Protein AF-A0A7W0MJY7-F1 (afdb_monomer_lite)

Foldseek 3Di:
DFQWDWFFWPDPVRDTDIDRQVVLQVPACVCVVPPPDPPDDDQWGWAQDPVDRPTITIDGPVNVVVSVVVCPDD

Sequence (74 aa):
MGQIIKVRCNGTIKHVTEVDVDNAMREDPIARQTNLSSSSVPERIVLRCRECADGRVIVTRAMIEQARQQNPSR

pLDDT: mean 73.93, std 14.63, range [44.16, 89.25]

Structure (mmCIF, N/CA/C/O backbone):
data_AF-A0A7W0MJY7-F1
#
_entry.id   AF-A0A7W0MJY7-F1
#
loop_
_atom_site.group_PDB
_atom_site.id
_atom_site.type_symbol
_atom_site.label_atom_id
_atom_site.label_alt_id
_atom_site.label_comp_id
_atom_site.label_asym_id
_atom_site.label_entity_id
_atom_site.label_seq_id
_atom_site.pdbx_PDB_ins_code
_atom_site.Cartn_x
_atom_site.Cartn_y
_atom_site.Cartn_z
_atom_site.occupancy
_atom_site.B_iso_or_equiv
_atom_site.auth_seq_id
_atom_site.auth_comp_id
_atom_site.auth_asym_id
_atom_site.auth_atom_id
_atom_site.pdbx_PDB_model_num
ATOM 1 N N . MET A 1 1 ? -11.754 15.653 0.630 1.00 49.81 1 MET A N 1
ATOM 2 C CA . MET A 1 1 ? -10.316 15.609 0.300 1.00 49.81 1 MET A CA 1
ATOM 3 C C . MET A 1 1 ? -9.820 14.241 0.722 1.00 49.81 1 MET A C 1
ATOM 5 O O . MET A 1 1 ? -9.994 13.903 1.886 1.00 49.81 1 MET A O 1
ATOM 9 N N . GLY A 1 2 ? -9.363 13.425 -0.227 1.00 62.12 2 GLY A N 1
ATOM 10 C CA . GLY A 1 2 ? -8.831 12.094 0.062 1.00 62.12 2 GLY A CA 1
ATOM 11 C C . GLY A 1 2 ? -7.452 12.182 0.713 1.00 62.12 2 GLY A C 1
ATOM 12 O O . GLY A 1 2 ? -6.790 13.221 0.663 1.00 62.12 2 GLY A O 1
ATOM 13 N N . GLN A 1 3 ? -7.050 11.116 1.398 1.00 78.38 3 GLN A N 1
ATOM 14 C CA . GLN A 1 3 ? -5.734 11.039 2.025 1.00 78.38 3 GLN A CA 1
ATOM 15 C C . GLN A 1 3 ? -4.749 10.441 1.032 1.00 78.38 3 GLN A C 1
ATOM 17 O O . GLN A 1 3 ? -4.857 9.265 0.692 1.00 78.38 3 GLN A O 1
ATOM 22 N N . ILE A 1 4 ? -3.790 11.248 0.584 1.00 85.00 4 ILE A N 1
ATOM 23 C CA . ILE A 1 4 ? -2.764 10.820 -0.364 1.00 85.00 4 ILE A CA 1
ATOM 24 C C . ILE A 1 4 ? -1.510 10.435 0.414 1.00 85.00 4 ILE A C 1
ATOM 26 O O . ILE A 1 4 ? -0.958 11.244 1.160 1.00 85.00 4 ILE A O 1
ATOM 30 N N . ILE A 1 5 ? -1.040 9.207 0.216 1.00 85.94 5 ILE A N 1
ATOM 31 C CA . ILE A 1 5 ? 0.225 8.718 0.765 1.00 85.94 5 ILE A CA 1
ATOM 32 C C . ILE A 1 5 ? 1.204 8.373 -0.351 1.00 85.94 5 ILE A C 1
ATOM 34 O O . ILE A 1 5 ? 0.818 7.937 -1.434 1.00 85.94 5 ILE A O 1
ATOM 38 N N . LYS A 1 6 ? 2.496 8.530 -0.068 1.00 87.44 6 LYS A N 1
ATOM 39 C CA . LYS A 1 6 ? 3.581 8.124 -0.967 1.00 87.44 6 LYS A CA 1
ATOM 40 C C . LYS A 1 6 ? 4.086 6.754 -0.551 1.00 87.44 6 LYS A C 1
ATOM 42 O O . LYS A 1 6 ? 4.622 6.600 0.544 1.00 87.44 6 LYS A O 1
ATOM 47 N N . VAL A 1 7 ? 3.929 5.766 -1.424 1.00 87.31 7 VAL A N 1
ATOM 48 C CA . VAL A 1 7 ? 4.326 4.380 -1.155 1.00 87.31 7 VAL A CA 1
ATOM 49 C C . VAL A 1 7 ? 5.266 3.900 -2.243 1.00 87.31 7 VAL A C 1
ATOM 51 O O . VAL A 1 7 ? 5.025 4.102 -3.431 1.00 87.31 7 VAL A O 1
ATOM 54 N N . ARG A 1 8 ? 6.360 3.261 -1.831 1.00 89.25 8 ARG A N 1
ATOM 55 C CA . ARG A 1 8 ? 7.299 2.651 -2.771 1.00 89.25 8 ARG A CA 1
ATOM 56 C C . ARG A 1 8 ? 6.737 1.333 -3.278 1.00 89.25 8 ARG A C 1
ATOM 58 O O . ARG A 1 8 ? 6.261 0.519 -2.489 1.00 89.25 8 ARG A O 1
ATOM 65 N N . CYS A 1 9 ? 6.801 1.113 -4.585 1.00 88.81 9 CYS A N 1
ATOM 66 C CA . CYS A 1 9 ? 6.463 -0.184 -5.141 1.00 88.81 9 CYS A CA 1
ATOM 67 C C . CYS A 1 9 ? 7.537 -1.221 -4.776 1.00 88.81 9 CYS A C 1
ATOM 69 O O . CYS A 1 9 ? 8.701 -0.892 -4.549 1.00 88.81 9 CYS A O 1
ATOM 71 N N . ASN A 1 10 ? 7.146 -2.491 -4.760 1.00 86.00 10 ASN A N 1
ATOM 72 C CA . ASN A 1 10 ? 8.048 -3.619 -4.526 1.00 86.00 10 ASN A CA 1
ATOM 73 C C . ASN A 1 10 ? 8.793 -4.082 -5.788 1.00 86.00 10 ASN A C 1
ATOM 75 O O . ASN A 1 10 ? 9.422 -5.134 -5.765 1.00 86.00 10 ASN A O 1
ATOM 79 N N . GLY A 1 11 ? 8.721 -3.327 -6.889 1.00 83.38 11 GLY A N 1
ATOM 80 C CA . GLY A 1 11 ? 9.508 -3.620 -8.088 1.00 83.38 11 GLY A CA 1
ATOM 81 C C . GLY A 1 11 ? 10.992 -3.306 -7.884 1.00 83.38 11 GLY A C 1
ATOM 82 O O . GLY A 1 11 ? 11.360 -2.575 -6.965 1.00 83.38 11 GLY A O 1
ATOM 83 N N . THR A 1 12 ? 11.847 -3.793 -8.783 1.00 82.56 12 THR A N 1
ATOM 84 C CA . THR A 1 12 ? 13.315 -3.646 -8.705 1.00 82.56 12 THR A CA 1
ATOM 85 C C . THR A 1 12 ? 13.775 -2.191 -8.562 1.00 82.56 12 THR A C 1
ATOM 87 O O . THR A 1 12 ? 14.716 -1.903 -7.831 1.00 82.56 12 THR A O 1
ATOM 90 N N . ILE A 1 13 ? 13.069 -1.266 -9.219 1.00 84.75 13 ILE A N 1
ATOM 91 C CA . ILE A 1 13 ? 13.384 0.172 -9.235 1.00 84.75 13 ILE A CA 1
ATOM 92 C C . ILE A 1 13 ? 12.785 0.908 -8.016 1.00 84.75 13 ILE A C 1
ATOM 94 O O . ILE A 1 13 ? 13.227 1.998 -7.667 1.00 84.75 13 ILE A O 1
ATOM 98 N N . LYS A 1 14 ? 11.816 0.300 -7.312 1.00 85.69 14 LYS A N 1
ATOM 99 C CA . LYS A 1 14 ? 11.140 0.863 -6.127 1.00 85.69 14 LYS A CA 1
ATOM 100 C C . LYS A 1 14 ? 10.581 2.282 -6.324 1.00 85.69 14 LYS A C 1
ATOM 102 O O . LYS A 1 14 ? 10.795 3.167 -5.494 1.00 85.69 14 LYS A O 1
ATOM 107 N N . HIS A 1 15 ? 9.832 2.477 -7.407 1.00 87.50 15 HIS A N 1
ATOM 108 C CA . HIS A 1 15 ? 9.145 3.726 -7.745 1.00 87.50 15 HIS A CA 1
ATOM 109 C C . HIS A 1 15 ? 8.275 4.259 -6.607 1.00 87.50 15 HIS A C 1
ATOM 111 O O . HIS A 1 15 ? 7.600 3.489 -5.921 1.00 87.50 15 HIS A O 1
ATOM 117 N N . VAL A 1 16 ? 8.251 5.580 -6.434 1.00 88.69 16 VAL A N 1
ATOM 118 C CA . VAL A 1 16 ? 7.386 6.244 -5.456 1.00 88.69 16 VAL A CA 1
ATOM 119 C C . VAL A 1 16 ? 6.048 6.528 -6.123 1.00 88.69 16 VAL A C 1
ATOM 121 O O . VAL A 1 16 ? 5.954 7.371 -7.003 1.00 88.69 16 VAL A O 1
ATOM 124 N N . THR A 1 17 ? 5.000 5.827 -5.698 1.00 85.31 17 THR A N 1
ATOM 125 C CA . THR A 1 17 ? 3.642 6.025 -6.207 1.00 85.31 17 THR A CA 1
ATOM 126 C C . THR A 1 17 ? 2.800 6.768 -5.178 1.00 85.31 17 THR A C 1
ATOM 128 O O . THR A 1 17 ? 2.756 6.398 -4.003 1.00 85.31 17 THR A O 1
ATOM 131 N N . GLU A 1 18 ? 2.117 7.813 -5.631 1.00 87.56 18 GLU A N 1
ATOM 132 C CA . GLU A 1 18 ? 1.098 8.509 -4.852 1.00 87.56 18 GLU A CA 1
ATOM 133 C C . GLU A 1 18 ? -0.208 7.719 -4.913 1.00 87.56 18 GLU A C 1
ATOM 135 O O . GLU A 1 18 ? -0.752 7.459 -5.989 1.00 87.56 18 GLU A O 1
ATOM 140 N N . VAL A 1 19 ? -0.689 7.299 -3.748 1.00 84.50 19 VAL A N 1
ATOM 141 C CA . VAL A 1 19 ? -1.915 6.522 -3.596 1.00 84.50 19 VAL A CA 1
ATOM 142 C C . VAL A 1 19 ? -2.906 7.339 -2.791 1.00 84.50 19 VAL A C 1
ATOM 144 O O . VAL A 1 19 ? -2.639 7.675 -1.638 1.00 84.50 19 VAL A O 1
ATOM 147 N N . ASP A 1 20 ? -4.062 7.618 -3.389 1.00 86.00 20 ASP A N 1
ATOM 148 C CA . ASP A 1 20 ? -5.213 8.120 -2.649 1.00 86.00 20 ASP A CA 1
ATOM 149 C C . ASP A 1 20 ? -5.879 6.950 -1.927 1.00 86.00 20 ASP A C 1
ATOM 151 O O . ASP A 1 20 ? -6.424 6.041 -2.552 1.00 86.00 20 ASP A O 1
ATOM 155 N N . VAL A 1 21 ? -5.777 6.945 -0.605 1.00 79.38 21 VAL A N 1
ATOM 156 C CA . VAL A 1 21 ? -6.238 5.848 0.244 1.00 79.38 21 VAL A CA 1
ATOM 157 C C . VAL A 1 21 ? -7.762 5.728 0.232 1.00 79.38 21 VAL A C 1
ATOM 159 O O . VAL A 1 21 ? -8.274 4.611 0.261 1.00 79.38 21 VAL A O 1
ATOM 162 N N . ASP A 1 22 ? -8.486 6.850 0.160 1.00 78.62 22 ASP A N 1
ATOM 163 C CA . ASP A 1 22 ? -9.957 6.857 0.158 1.00 78.62 22 ASP A CA 1
ATOM 164 C C . ASP A 1 22 ? -10.490 6.235 -1.135 1.00 78.62 22 ASP A C 1
ATOM 166 O O . ASP A 1 22 ? -11.373 5.379 -1.113 1.00 78.62 22 ASP A O 1
ATOM 170 N N . ASN A 1 23 ? -9.890 6.606 -2.265 1.00 81.44 23 ASN A N 1
ATOM 171 C CA . ASN A 1 23 ? -10.222 6.043 -3.561 1.00 81.44 23 ASN A CA 1
ATOM 172 C C . ASN A 1 23 ? -9.747 4.586 -3.685 1.00 81.44 23 ASN A C 1
ATOM 174 O O . ASN A 1 23 ? -10.507 3.725 -4.117 1.00 81.44 23 ASN A O 1
ATOM 178 N N . ALA A 1 24 ? -8.536 4.270 -3.219 1.00 78.50 24 ALA A N 1
ATOM 179 C CA . ALA A 1 24 ? -8.006 2.908 -3.247 1.00 78.50 24 ALA A CA 1
ATOM 180 C C . ALA A 1 24 ? -8.848 1.928 -2.413 1.00 78.50 24 ALA A C 1
ATOM 182 O O . ALA A 1 24 ? -9.022 0.783 -2.817 1.00 78.50 24 ALA A O 1
ATOM 183 N N . MET A 1 25 ? -9.419 2.371 -1.286 1.00 73.12 25 MET A N 1
ATOM 184 C CA . MET A 1 25 ? -10.383 1.582 -0.509 1.00 73.12 25 MET A CA 1
ATOM 185 C C . MET A 1 25 ? -11.679 1.298 -1.274 1.00 73.12 25 MET A C 1
ATOM 187 O O . MET A 1 25 ? -12.252 0.225 -1.110 1.00 73.12 25 MET A O 1
ATOM 191 N N . ARG A 1 26 ? -12.156 2.249 -2.087 1.00 68.50 26 ARG A N 1
ATOM 192 C CA . ARG A 1 26 ? -13.379 2.089 -2.895 1.00 68.50 26 ARG A CA 1
ATOM 193 C C . ARG A 1 26 ? -13.164 1.189 -4.108 1.00 68.50 26 ARG A C 1
ATOM 195 O O . ARG A 1 26 ? -14.090 0.495 -4.518 1.00 68.50 26 ARG A O 1
ATOM 202 N N . GLU A 1 27 ? -11.969 1.231 -4.692 1.00 63.66 27 GLU A N 1
ATOM 203 C CA . GLU A 1 27 ? -11.619 0.474 -5.896 1.00 63.66 27 GLU A CA 1
ATOM 204 C C . GLU A 1 27 ? -11.123 -0.952 -5.605 1.00 63.66 27 GLU A C 1
ATOM 206 O O . GLU A 1 27 ? -11.027 -1.753 -6.536 1.00 63.66 27 GLU A O 1
ATOM 211 N N . ASP A 1 28 ? -10.824 -1.300 -4.348 1.00 61.31 28 ASP A N 1
ATOM 212 C CA . ASP A 1 28 ? -10.274 -2.612 -4.005 1.00 61.31 28 ASP A CA 1
ATOM 213 C C . ASP A 1 28 ? -11.290 -3.758 -4.259 1.00 61.31 28 ASP A C 1
ATOM 215 O O . ASP A 1 28 ? -12.353 -3.824 -3.633 1.00 61.31 28 ASP A O 1
ATOM 219 N N . PRO A 1 29 ? -10.988 -4.706 -5.168 1.00 52.91 29 PRO A N 1
ATOM 220 C CA . PRO A 1 29 ? -11.886 -5.815 -5.483 1.00 52.91 29 PRO A CA 1
ATOM 221 C C . PRO A 1 29 ? -11.873 -6.931 -4.420 1.00 52.91 29 PRO A C 1
ATOM 223 O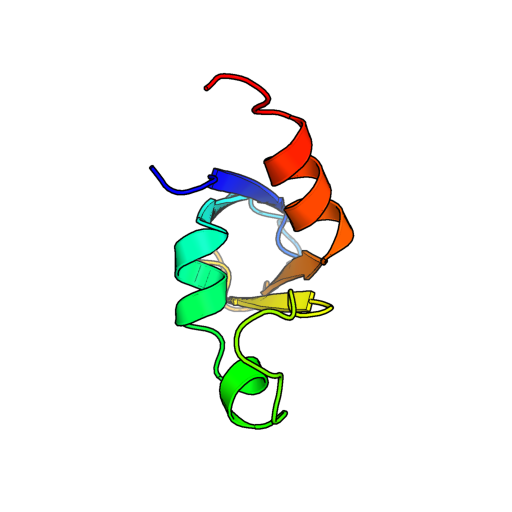 O . PRO A 1 29 ? -12.771 -7.773 -4.424 1.00 52.91 29 PRO A O 1
ATOM 226 N N . ILE A 1 30 ? -10.897 -6.953 -3.503 1.00 51.66 30 ILE A N 1
ATOM 227 C CA . ILE A 1 30 ? -10.798 -7.934 -2.406 1.00 51.66 30 ILE A CA 1
ATOM 228 C C . ILE A 1 30 ? -11.729 -7.521 -1.253 1.00 51.66 30 ILE A C 1
ATOM 230 O O . ILE A 1 30 ? -12.380 -8.374 -0.641 1.00 51.66 30 ILE A O 1
ATOM 234 N N . ALA A 1 31 ? -11.914 -6.214 -1.039 1.00 50.06 31 ALA A N 1
ATOM 235 C CA . ALA A 1 31 ? -12.979 -5.667 -0.194 1.00 50.06 31 ALA A CA 1
ATOM 236 C C . ALA A 1 31 ? -14.390 -6.071 -0.673 1.00 50.06 31 ALA A C 1
ATOM 238 O O . ALA A 1 31 ? -15.325 -6.090 0.119 1.00 50.06 31 ALA A O 1
ATOM 239 N N . ARG A 1 32 ? -14.547 -6.447 -1.952 1.00 47.69 32 ARG A N 1
ATOM 240 C CA . ARG A 1 32 ? -15.800 -6.967 -2.529 1.00 47.69 32 ARG A CA 1
ATOM 241 C C . ARG A 1 32 ? -16.043 -8.463 -2.282 1.00 47.69 32 ARG A C 1
ATOM 243 O O . ARG A 1 32 ? -17.191 -8.888 -2.356 1.00 47.69 32 ARG A O 1
ATOM 250 N N . GLN A 1 33 ? -15.002 -9.265 -2.035 1.00 44.16 33 GLN A N 1
ATOM 251 C CA . GLN A 1 33 ? -15.131 -10.718 -1.806 1.00 44.16 33 GLN A CA 1
ATOM 252 C C . GLN A 1 33 ? -15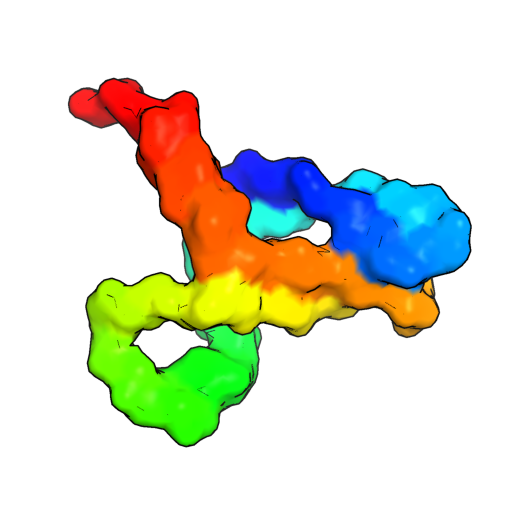.222 -11.079 -0.327 1.00 44.16 33 GLN A C 1
ATOM 254 O O . GLN A 1 33 ? -15.900 -12.033 0.053 1.00 44.16 33 GLN A O 1
ATOM 259 N N . THR A 1 34 ? -14.551 -10.305 0.514 1.00 44.44 34 THR A N 1
ATOM 260 C CA . THR A 1 34 ? -14.709 -10.400 1.959 1.00 44.44 34 THR A CA 1
ATOM 261 C C . THR A 1 34 ? -15.911 -9.541 2.320 1.00 44.44 34 THR A C 1
ATOM 263 O O . THR A 1 34 ? -15.925 -8.363 1.992 1.00 44.44 34 THR A O 1
ATOM 266 N N . ASN A 1 35 ? -16.922 -10.119 2.967 1.00 44.94 35 ASN A N 1
ATOM 267 C CA . ASN A 1 35 ? -18.089 -9.433 3.537 1.00 44.94 35 ASN A CA 1
ATOM 268 C C . ASN A 1 35 ? -17.639 -8.503 4.692 1.00 44.94 35 ASN A C 1
ATOM 270 O O . ASN A 1 35 ? -17.994 -8.685 5.853 1.00 44.94 35 ASN A O 1
ATOM 274 N N . LEU A 1 36 ? -16.745 -7.560 4.397 1.00 49.59 36 LEU A N 1
ATOM 275 C CA . LEU A 1 36 ? -16.286 -6.537 5.312 1.00 49.59 36 LEU A CA 1
ATOM 276 C C . LEU A 1 36 ? -17.439 -5.554 5.412 1.00 49.59 36 LEU A C 1
ATOM 278 O O . LEU A 1 36 ? -17.692 -4.765 4.502 1.00 49.59 36 LEU A O 1
ATOM 282 N N . SER A 1 37 ? -18.172 -5.654 6.517 1.00 49.00 37 SER A N 1
ATOM 283 C CA . SER A 1 37 ? -19.115 -4.644 6.973 1.00 49.00 37 SER A CA 1
ATOM 284 C C . SER A 1 37 ? -18.553 -3.258 6.656 1.00 49.00 37 SER A C 1
ATOM 286 O O . SER A 1 37 ? -17.376 -3.003 6.911 1.00 49.00 37 SER A O 1
ATOM 288 N N . SER A 1 38 ? -19.388 -2.376 6.105 1.00 53.06 38 SER A N 1
ATOM 289 C CA . SER A 1 38 ? -19.062 -1.068 5.504 1.00 53.06 38 SER A CA 1
ATOM 290 C C . SER A 1 38 ? -18.265 -0.062 6.378 1.00 53.06 38 SER A C 1
ATOM 292 O O . SER A 1 38 ? -18.122 1.098 5.999 1.00 53.06 38 SER A O 1
ATOM 294 N N . SER A 1 39 ? -17.745 -0.477 7.536 1.00 53.91 39 SER A N 1
ATOM 295 C CA . SER A 1 39 ? -16.897 0.276 8.467 1.00 53.91 39 SER A CA 1
ATOM 296 C C . SER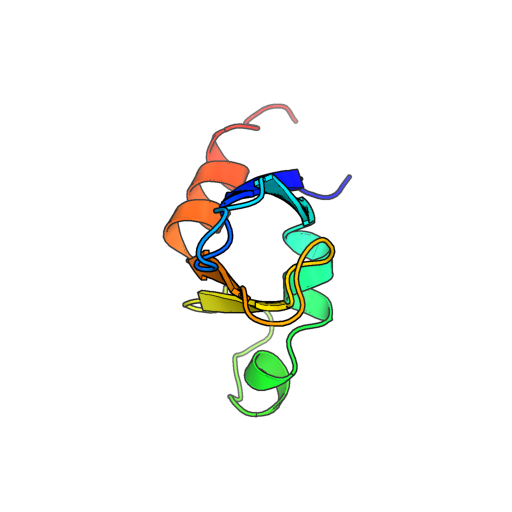 A 1 39 ? -15.481 -0.295 8.656 1.00 53.91 39 SER A C 1
ATOM 298 O O . SER A 1 39 ? -14.699 0.293 9.404 1.00 53.91 39 SER A O 1
ATOM 300 N N . SER A 1 40 ? -15.118 -1.414 8.025 1.00 64.75 40 SER A N 1
ATOM 301 C CA . SER A 1 40 ? -13.827 -2.072 8.271 1.00 64.75 40 SER A CA 1
ATOM 302 C C . SER A 1 40 ? -12.753 -1.642 7.266 1.00 64.75 40 SER A C 1
ATOM 304 O O . SER A 1 40 ? -12.868 -1.879 6.068 1.00 64.75 40 SER A O 1
ATOM 306 N N . VAL A 1 41 ? -11.676 -1.028 7.768 1.00 69.06 41 VAL A N 1
ATOM 307 C CA . VAL A 1 41 ? -10.459 -0.732 6.994 1.00 69.06 41 VAL A CA 1
ATOM 308 C C . VAL A 1 41 ? -9.818 -2.054 6.540 1.00 69.06 41 VAL A C 1
ATOM 310 O O . VAL A 1 41 ? -9.567 -2.897 7.405 1.00 69.06 41 VAL A O 1
ATOM 313 N N . PRO A 1 42 ? -9.537 -2.263 5.237 1.00 72.75 42 PRO A N 1
ATOM 314 C CA . PRO A 1 42 ? -8.899 -3.485 4.763 1.00 72.75 42 PRO A CA 1
ATOM 315 C C . PRO A 1 42 ? -7.500 -3.626 5.368 1.00 72.75 42 PRO A C 1
ATOM 317 O O . PRO A 1 42 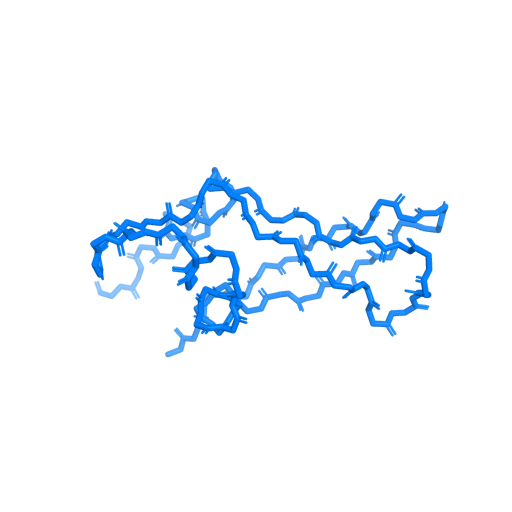? -6.781 -2.641 5.543 1.00 72.75 42 PRO A O 1
ATOM 320 N N . GLU A 1 43 ? -7.093 -4.862 5.667 1.00 80.38 43 GLU A N 1
ATOM 321 C CA . GLU A 1 43 ? -5.776 -5.139 6.260 1.00 80.38 43 GLU A CA 1
ATOM 322 C C . GLU A 1 43 ? -4.622 -4.699 5.349 1.00 80.38 43 GLU A C 1
ATOM 324 O O . GLU A 1 43 ? -3.581 -4.225 5.816 1.00 80.38 43 GLU A O 1
ATOM 329 N N . ARG A 1 44 ? -4.819 -4.822 4.032 1.00 80.88 44 ARG A N 1
ATOM 330 C CA . ARG A 1 44 ? -3.907 -4.334 2.997 1.00 80.88 44 ARG A CA 1
ATOM 331 C C . ARG A 1 44 ? -4.645 -4.095 1.684 1.00 80.88 44 ARG A C 1
ATOM 333 O O . ARG A 1 44 ? -5.553 -4.846 1.347 1.00 80.88 44 ARG A O 1
ATOM 340 N N . ILE A 1 45 ? -4.185 -3.108 0.929 1.00 82.94 45 ILE A N 1
ATOM 341 C CA . ILE A 1 45 ? -4.607 -2.791 -0.433 1.00 82.94 45 ILE A CA 1
ATOM 342 C C . ILE A 1 45 ? -3.400 -3.023 -1.337 1.00 82.94 45 ILE A C 1
ATOM 344 O O . ILE A 1 45 ? -2.300 -2.534 -1.061 1.00 82.94 45 ILE A O 1
ATOM 348 N N . VAL A 1 46 ? -3.584 -3.795 -2.404 1.00 84.25 46 VAL A N 1
ATOM 349 C CA . VAL A 1 46 ? -2.511 -4.106 -3.355 1.00 84.25 46 VAL A CA 1
ATOM 350 C C . VAL A 1 46 ? -2.844 -3.479 -4.697 1.00 84.25 46 VAL A C 1
ATOM 352 O O . VAL A 1 46 ? -3.716 -3.951 -5.421 1.00 84.25 46 VAL A O 1
ATOM 355 N N . LEU A 1 47 ? -2.100 -2.439 -5.053 1.00 83.31 47 LEU A N 1
ATOM 356 C CA . LEU A 1 47 ? -2.257 -1.710 -6.305 1.00 83.31 47 LEU A CA 1
ATOM 357 C C . LEU A 1 47 ? -1.130 -2.067 -7.274 1.00 83.31 47 LEU A C 1
ATOM 359 O O . LEU A 1 47 ? -0.020 -2.431 -6.876 1.00 83.31 47 LEU A O 1
ATOM 363 N N . ARG A 1 48 ? -1.398 -1.952 -8.575 1.00 84.62 48 ARG A N 1
ATOM 364 C CA . ARG A 1 48 ? -0.340 -2.024 -9.591 1.00 84.62 48 ARG A CA 1
ATOM 365 C C . ARG A 1 48 ? 0.446 -0.717 -9.586 1.00 84.62 48 ARG A C 1
ATOM 367 O O . ARG A 1 48 ? -0.144 0.354 -9.448 1.00 84.62 48 ARG A O 1
ATOM 374 N N . CYS A 1 49 ? 1.767 -0.797 -9.726 1.00 85.62 49 CYS A N 1
ATOM 375 C CA . CYS A 1 49 ? 2.566 0.405 -9.923 1.00 85.62 49 CYS A CA 1
ATOM 376 C C . CYS A 1 49 ? 2.217 1.038 -11.279 1.00 85.62 49 CYS A C 1
ATOM 378 O O . CYS A 1 49 ? 2.002 0.331 -12.261 1.00 85.62 49 CYS A O 1
ATOM 380 N N . ARG A 1 50 ? 2.145 2.374 -11.334 1.00 83.00 50 ARG A N 1
ATOM 381 C CA . ARG A 1 50 ? 1.897 3.107 -12.588 1.00 83.00 50 ARG A CA 1
ATOM 382 C C . ARG A 1 50 ? 3.156 3.271 -13.440 1.00 83.00 50 ARG A C 1
ATOM 384 O O . ARG A 1 50 ? 3.046 3.505 -14.635 1.00 83.00 50 ARG A O 1
ATOM 391 N N . GLU A 1 51 ? 4.330 3.126 -12.829 1.00 84.06 51 GLU A N 1
ATOM 392 C CA . GLU A 1 51 ? 5.628 3.343 -13.482 1.00 84.06 51 GLU A CA 1
ATOM 393 C C . GLU A 1 51 ? 6.319 2.040 -13.902 1.00 84.06 51 GLU A C 1
ATOM 395 O O . GLU A 1 51 ? 7.213 2.049 -14.742 1.00 84.06 51 GLU A O 1
ATOM 400 N N . CYS A 1 52 ? 5.910 0.893 -13.354 1.00 84.25 52 CYS A N 1
ATOM 401 C CA . CYS A 1 52 ? 6.414 -0.404 -13.797 1.00 84.25 52 CYS A CA 1
ATOM 402 C C . CYS A 1 52 ? 5.328 -1.474 -13.827 1.00 84.25 52 CYS A C 1
ATOM 404 O O . CYS A 1 52 ? 4.445 -1.512 -12.975 1.00 84.25 52 CYS A O 1
ATOM 406 N N . ALA A 1 53 ? 5.441 -2.384 -14.796 1.00 80.75 53 ALA A N 1
ATOM 407 C CA . ALA A 1 53 ? 4.514 -3.502 -14.956 1.00 80.75 53 ALA A CA 1
ATOM 408 C C . ALA A 1 53 ? 4.735 -4.625 -13.923 1.00 80.75 53 ALA A C 1
ATOM 410 O O . ALA A 1 53 ? 3.803 -5.360 -13.607 1.00 80.75 53 ALA A O 1
ATOM 411 N N . ASP A 1 54 ? 5.956 -4.745 -13.396 1.00 83.56 54 ASP A N 1
ATOM 412 C CA . ASP A 1 54 ? 6.352 -5.807 -12.464 1.00 83.56 54 ASP A CA 1
ATOM 413 C C . ASP A 1 54 ? 6.073 -5.444 -10.990 1.00 83.56 54 ASP A C 1
ATOM 415 O O . ASP A 1 54 ? 5.669 -6.276 -10.177 1.00 83.56 54 ASP A O 1
ATOM 419 N N . GLY A 1 55 ? 6.216 -4.163 -10.641 1.00 83.75 55 GLY A N 1
ATOM 420 C CA . GLY A 1 55 ? 6.075 -3.697 -9.267 1.00 83.75 55 GLY A CA 1
ATOM 421 C C . GLY A 1 55 ? 4.623 -3.580 -8.808 1.00 83.75 55 GLY A C 1
ATOM 422 O O . GLY A 1 55 ? 3.739 -3.101 -9.521 1.00 83.75 55 GLY A O 1
ATOM 423 N N . ARG A 1 56 ? 4.388 -3.933 -7.543 1.00 86.81 56 ARG A N 1
ATOM 424 C CA . ARG A 1 56 ? 3.118 -3.680 -6.849 1.00 86.81 56 ARG A CA 1
ATOM 425 C C . ARG A 1 56 ? 3.319 -2.710 -5.703 1.00 86.81 56 ARG A C 1
ATOM 427 O O . ARG A 1 56 ? 4.350 -2.735 -5.036 1.00 86.81 56 ARG A O 1
ATOM 434 N N . VAL A 1 57 ? 2.329 -1.865 -5.481 1.00 87.62 57 VAL A N 1
ATOM 435 C CA . VAL A 1 57 ? 2.276 -0.923 -4.370 1.00 87.62 57 VAL A CA 1
ATOM 436 C C . VAL A 1 57 ? 1.388 -1.545 -3.304 1.00 87.62 57 VAL A C 1
ATOM 438 O O . VAL A 1 57 ? 0.211 -1.799 -3.546 1.00 87.62 57 VAL A O 1
ATOM 441 N N . ILE A 1 58 ? 1.968 -1.849 -2.146 1.00 85.94 58 ILE A N 1
ATOM 442 C CA . ILE A 1 58 ? 1.251 -2.477 -1.036 1.00 85.94 58 ILE A CA 1
ATOM 443 C C . ILE A 1 58 ? 1.022 -1.415 0.027 1.00 85.94 58 ILE A C 1
ATOM 445 O O . ILE A 1 58 ? 1.973 -0.923 0.630 1.00 85.94 58 ILE A O 1
ATOM 449 N N . VAL A 1 59 ? -0.239 -1.078 0.256 1.00 85.94 59 VAL A N 1
ATOM 450 C CA . VAL A 1 59 ? -0.656 -0.157 1.309 1.00 85.94 59 VAL A CA 1
ATOM 451 C C . VAL A 1 59 ? -1.248 -0.978 2.440 1.00 85.94 59 VAL A C 1
ATOM 453 O O . VAL A 1 59 ? -2.256 -1.648 2.248 1.00 85.94 59 VAL A O 1
ATOM 456 N N . THR A 1 60 ? -0.635 -0.970 3.617 1.00 85.75 60 THR A N 1
ATOM 457 C CA . THR A 1 60 ? -1.161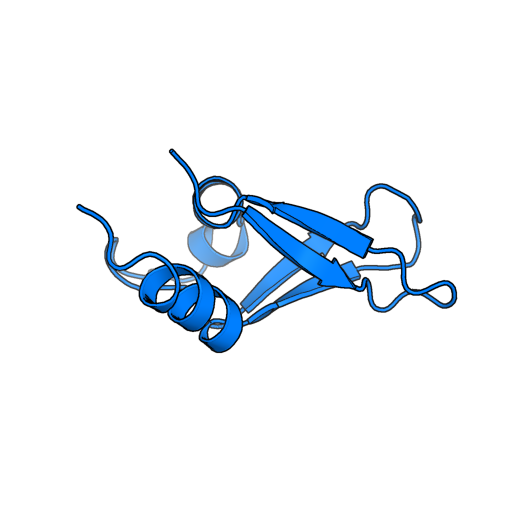 -1.710 4.774 1.00 85.75 60 THR A CA 1
ATOM 458 C C . THR A 1 60 ? -2.101 -0.846 5.601 1.00 85.75 60 THR A C 1
ATOM 460 O O . THR A 1 60 ? -2.014 0.383 5.578 1.00 85.75 60 THR A O 1
ATOM 463 N N . ARG A 1 61 ? -2.959 -1.486 6.400 1.00 83.44 61 ARG A N 1
ATOM 464 C CA . ARG A 1 61 ? -3.830 -0.804 7.363 1.00 83.44 61 ARG A CA 1
ATOM 465 C C . ARG A 1 61 ? -3.075 0.198 8.238 1.00 83.44 61 ARG A C 1
ATOM 467 O O . ARG A 1 61 ? -3.548 1.315 8.402 1.00 83.44 61 ARG A O 1
ATOM 474 N N . ALA A 1 62 ? -1.893 -0.161 8.735 1.00 83.62 62 ALA A N 1
ATOM 475 C CA . ALA A 1 62 ? -1.079 0.739 9.548 1.00 83.62 62 ALA A CA 1
ATOM 476 C C . ALA A 1 62 ? -0.735 2.039 8.800 1.00 83.62 62 ALA A C 1
ATOM 478 O O . ALA A 1 62 ? -0.866 3.118 9.365 1.00 83.62 62 ALA A O 1
ATOM 479 N N . MET A 1 63 ? -0.383 1.959 7.510 1.00 83.19 63 MET A N 1
ATOM 480 C CA . MET A 1 63 ? -0.099 3.146 6.692 1.00 83.19 63 MET A CA 1
ATOM 481 C C . MET A 1 63 ? -1.343 4.017 6.493 1.00 83.19 63 MET A C 1
ATOM 483 O O . MET A 1 63 ? -1.250 5.241 6.515 1.00 83.19 63 MET A O 1
ATOM 487 N N . ILE A 1 64 ? -2.507 3.386 6.332 1.00 80.38 64 ILE A N 1
ATOM 488 C CA . ILE A 1 64 ? -3.802 4.066 6.214 1.00 80.38 64 ILE A CA 1
ATOM 489 C C . ILE A 1 64 ? -4.151 4.775 7.525 1.00 80.38 64 ILE A C 1
ATOM 491 O O . ILE A 1 64 ? -4.500 5.950 7.526 1.00 80.38 64 ILE A O 1
ATOM 495 N N . GLU A 1 65 ? -4.035 4.084 8.656 1.00 81.62 65 GLU A N 1
ATOM 496 C CA . GLU A 1 65 ? -4.314 4.648 9.978 1.00 81.62 65 GLU A CA 1
ATOM 497 C C . GLU A 1 65 ? -3.330 5.769 10.334 1.00 81.62 65 GLU A C 1
ATOM 499 O O . GLU A 1 65 ? -3.749 6.800 10.859 1.00 81.62 65 GLU A O 1
ATOM 504 N N . GLN A 1 66 ? -2.054 5.636 9.964 1.00 82.56 66 GLN A N 1
ATOM 505 C CA . GLN A 1 66 ? -1.066 6.707 10.094 1.00 82.56 66 GLN A CA 1
ATOM 506 C C . GLN A 1 66 ? -1.391 7.912 9.208 1.00 82.56 66 GLN A C 1
ATOM 508 O O . GLN A 1 66 ? -1.189 9.043 9.642 1.00 82.56 66 GLN A O 1
ATOM 513 N N . ALA A 1 67 ? -1.893 7.705 7.989 1.00 76.3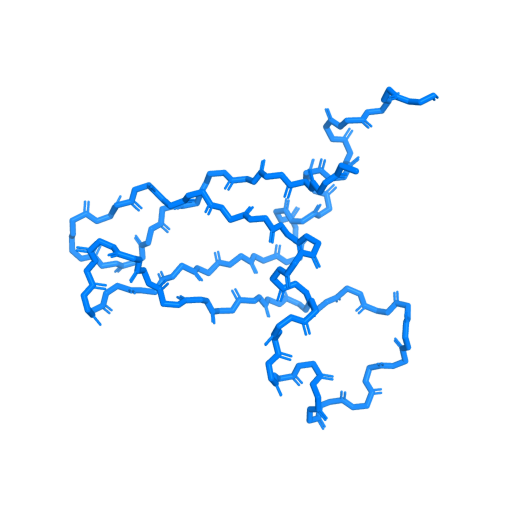1 67 ALA A N 1
ATOM 514 C CA . ALA A 1 67 ? -2.345 8.798 7.128 1.00 76.31 67 ALA A CA 1
ATOM 515 C C . ALA A 1 67 ? -3.535 9.546 7.750 1.00 76.31 67 ALA A C 1
ATOM 517 O O . ALA A 1 67 ? -3.585 10.775 7.699 1.00 76.31 67 ALA A O 1
ATOM 518 N N . ARG A 1 68 ? -4.438 8.807 8.414 1.00 71.50 68 ARG A N 1
ATOM 519 C CA . ARG A 1 68 ? -5.607 9.364 9.118 1.00 71.50 68 ARG A CA 1
ATOM 520 C C . ARG A 1 68 ? -5.206 10.169 10.343 1.00 71.50 68 ARG A C 1
ATOM 522 O O . ARG A 1 68 ? -5.803 11.203 10.613 1.00 71.50 68 ARG A O 1
ATOM 529 N N . GLN A 1 69 ? -4.206 9.694 11.078 1.00 68.81 69 GLN A N 1
ATOM 530 C CA . GLN A 1 69 ? -3.723 10.329 12.305 1.00 68.81 69 GLN A CA 1
ATOM 531 C C . GLN A 1 69 ? -2.808 11.531 12.040 1.00 68.81 69 GLN A C 1
ATOM 533 O O . GLN A 1 69 ? -2.779 12.447 12.852 1.00 68.81 69 GLN A O 1
ATOM 538 N N . GLN A 1 70 ? -2.096 11.564 10.908 1.00 61.81 70 GLN A N 1
ATOM 539 C CA . GLN A 1 70 ? -1.218 12.683 10.530 1.00 61.81 70 GLN A CA 1
ATOM 540 C C . GLN A 1 70 ? -1.962 13.915 9.999 1.00 61.81 70 GLN A C 1
ATOM 542 O O . GLN A 1 70 ? -1.326 14.934 9.746 1.00 61.81 70 GLN A O 1
ATOM 547 N N . ASN A 1 71 ? -3.291 13.860 9.871 1.00 53.12 71 ASN A N 1
ATOM 548 C CA . ASN A 1 71 ? -4.099 15.020 9.513 1.00 53.12 71 ASN A CA 1
ATOM 549 C C . ASN A 1 71 ? -5.180 15.312 10.578 1.00 53.12 71 ASN A C 1
ATOM 551 O O . ASN A 1 71 ? -6.372 15.185 10.291 1.00 53.12 71 ASN A O 1
ATOM 555 N N . PRO A 1 72 ? -4.803 15.698 11.817 1.00 47.38 72 PRO A N 1
ATOM 556 C CA . PRO A 1 72 ? -5.748 16.048 12.880 1.00 47.38 72 PRO A CA 1
ATOM 557 C C . PRO A 1 72 ? -6.334 17.466 12.717 1.00 47.38 72 PRO A C 1
ATOM 559 O O . PRO A 1 72 ? -6.632 18.131 13.703 1.00 47.38 72 PRO A O 1
ATOM 562 N N . SER A 1 73 ? -6.479 17.968 11.489 1.00 50.22 73 SER A N 1
ATOM 563 C CA . SER A 1 73 ? -6.923 19.340 11.220 1.00 50.22 73 SER A CA 1
ATOM 564 C C . SER A 1 73 ? -8.300 19.353 10.566 1.00 50.22 73 SER A C 1
ATOM 566 O O . SER A 1 73 ? -8.440 19.582 9.363 1.00 50.22 73 SER A O 1
ATOM 568 N N . ARG A 1 74 ? -9.325 19.113 11.383 1.00 44.94 74 ARG A N 1
ATOM 569 C CA . ARG A 1 74 ? -10.652 19.684 11.169 1.00 44.94 74 ARG A CA 1
ATOM 570 C C . ARG A 1 74 ? -11.144 20.300 12.467 1.00 44.94 74 ARG A C 1
ATOM 572 O O . ARG A 1 74 ? -10.947 19.647 13.512 1.00 44.94 74 ARG A O 1
#

Secondary structure (DSSP, 8-state):
---EEEEE-SSTT--EEEEEHHHHHHH-SSTTTTT--TTPPPSEEEEE-SS-SS-EEEEEHHHHHHHHHT----

Radius of gyration: 12.72 Å; chains: 1; bounding box: 32×30×28 Å